Protein AF-A0A7V2Y2Z8-F1 (afdb_monomer_lite)

Secondary structure (DSSP, 8-state):
-HHHHHHHHHHHHHHHHHHHHHHHHHHTTEETTEE---HHHHHHHHHHHHHHHHHHS-HHHHHT-HHHHHHHHHHHHHHHHHHHHHHHHHHHHH-HHHHHHTTHHHHHHHHHHHHHHHHHHHHHHHHHHHHHHHHHHTT--

pLDDT: mean 84.94, std 4.49, range [69.94, 97.0]

Structure (mmCIF, N/CA/C/O backbone):
data_AF-A0A7V2Y2Z8-F1
#
_entry.id   AF-A0A7V2Y2Z8-F1
#
loop_
_atom_site.group_PDB
_atom_site.id
_atom_site.type_symbol
_atom_site.label_atom_id
_atom_site.label_alt_id
_atom_site.label_comp_id
_atom_site.label_asym_id
_atom_site.label_entity_id
_atom_site.label_seq_id
_atom_site.pdbx_PDB_ins_code
_atom_site.Cartn_x
_atom_site.Cartn_y
_atom_site.Cartn_z
_atom_site.occupancy
_atom_site.B_iso_or_equiv
_atom_site.auth_seq_id
_atom_site.auth_comp_id
_atom_site.auth_asym_id
_atom_site.auth_atom_id
_atom_site.pdbx_PDB_model_num
ATOM 1 N N . MET A 1 1 ? -16.431 12.341 14.046 1.00 69.94 1 MET A N 1
ATOM 2 C CA . MET A 1 1 ? -15.387 11.285 13.963 1.00 69.94 1 MET A CA 1
ATOM 3 C C . MET A 1 1 ? -15.891 9.922 13.468 1.00 69.94 1 MET A C 1
ATOM 5 O O . MET A 1 1 ? -15.196 9.346 12.649 1.00 69.94 1 MET A O 1
ATOM 9 N N . ARG A 1 2 ? -17.063 9.397 13.891 1.00 76.81 2 ARG A N 1
ATOM 10 C CA . ARG A 1 2 ? -17.600 8.097 13.387 1.00 76.81 2 ARG A CA 1
ATOM 11 C C . ARG A 1 2 ? -17.712 8.032 11.862 1.00 76.81 2 ARG A C 1
ATOM 13 O O . ARG A 1 2 ? -17.253 7.079 11.257 1.00 76.81 2 ARG A O 1
ATOM 20 N N . TYR A 1 3 ? -18.254 9.080 11.254 1.00 84.56 3 TYR A N 1
ATOM 21 C CA . TYR A 1 3 ? -18.448 9.146 9.806 1.00 84.56 3 TYR A CA 1
ATOM 22 C C . TYR A 1 3 ? -17.135 9.047 9.006 1.00 84.56 3 TYR A C 1
ATOM 24 O O . TYR A 1 3 ? -17.045 8.266 8.068 1.00 84.56 3 TYR A O 1
ATOM 32 N N . ILE A 1 4 ? -16.087 9.763 9.435 1.00 80.81 4 ILE A N 1
ATOM 33 C CA . ILE A 1 4 ? -14.766 9.759 8.778 1.00 80.81 4 ILE A CA 1
ATOM 34 C C . ILE A 1 4 ? -14.129 8.364 8.825 1.00 80.81 4 ILE A C 1
ATOM 36 O O . ILE A 1 4 ? -13.564 7.906 7.840 1.00 80.81 4 ILE A O 1
ATOM 40 N N . GLU A 1 5 ? -14.250 7.668 9.954 1.00 78.69 5 GLU A N 1
ATOM 41 C CA . GLU A 1 5 ? -13.746 6.303 10.126 1.00 78.69 5 GLU A CA 1
ATOM 42 C C . GLU A 1 5 ? -14.427 5.315 9.169 1.00 78.69 5 GLU A C 1
ATOM 44 O O . GLU A 1 5 ? -13.739 4.535 8.510 1.00 78.69 5 GLU A O 1
ATOM 49 N N . TYR A 1 6 ? -15.758 5.391 9.043 1.00 82.62 6 TYR A N 1
ATOM 50 C CA . TYR A 1 6 ? -16.516 4.565 8.102 1.00 82.62 6 TYR A CA 1
ATOM 51 C C . TYR A 1 6 ? -16.165 4.871 6.649 1.00 82.62 6 TYR A C 1
ATOM 53 O O . TYR A 1 6 ? -15.979 3.935 5.877 1.00 82.62 6 TYR A O 1
ATOM 61 N N . ILE A 1 7 ? -16.009 6.150 6.284 1.00 87.25 7 ILE A N 1
ATOM 62 C CA . ILE A 1 7 ? -15.564 6.534 4.938 1.00 87.25 7 ILE A CA 1
ATOM 63 C C . ILE A 1 7 ? -14.185 5.949 4.655 1.00 87.25 7 ILE A C 1
ATOM 65 O O . ILE A 1 7 ? -14.016 5.247 3.665 1.00 87.25 7 ILE A O 1
ATOM 69 N N . LEU A 1 8 ? -13.206 6.185 5.533 1.00 84.50 8 LEU A N 1
ATOM 70 C CA . LEU A 1 8 ? -11.844 5.687 5.333 1.00 84.50 8 LEU A CA 1
ATOM 71 C C . LEU A 1 8 ? -11.805 4.160 5.276 1.00 84.50 8 LEU A C 1
ATOM 73 O O . LEU A 1 8 ? -11.047 3.604 4.485 1.00 84.50 8 LEU A O 1
ATOM 77 N N . LYS A 1 9 ? -12.638 3.472 6.068 1.00 83.12 9 LYS A N 1
ATOM 78 C CA . LYS A 1 9 ? -12.748 2.015 5.984 1.00 83.12 9 LYS A CA 1
ATOM 79 C C . LYS A 1 9 ? -13.383 1.572 4.670 1.00 83.12 9 LYS A C 1
ATOM 81 O O . LYS A 1 9 ? -12.880 0.633 4.065 1.00 83.12 9 LYS A O 1
ATOM 86 N N . GLY A 1 10 ? -14.438 2.245 4.216 1.00 84.94 10 GLY A N 1
ATOM 87 C CA . GLY A 1 10 ? -15.070 1.981 2.924 1.00 84.94 10 GLY A CA 1
ATOM 88 C C . GLY A 1 10 ? -14.084 2.144 1.770 1.00 84.94 10 GLY A C 1
ATOM 89 O O . GLY A 1 10 ? -13.951 1.244 0.947 1.00 84.94 10 GLY A O 1
ATOM 90 N N . VAL A 1 11 ? -13.310 3.232 1.768 1.00 86.00 11 VAL A N 1
ATOM 91 C CA . VAL A 1 11 ? -12.255 3.467 0.773 1.00 86.00 11 VAL A CA 1
ATOM 92 C C . VAL A 1 11 ? -11.158 2.403 0.868 1.00 86.00 11 VAL A C 1
ATOM 94 O O . VAL A 1 11 ? -10.773 1.850 -0.156 1.00 86.00 11 VAL A O 1
ATOM 97 N N . ALA A 1 12 ? -10.695 2.047 2.072 1.00 85.25 12 ALA A N 1
ATOM 98 C CA . ALA A 1 12 ? -9.712 0.975 2.252 1.00 85.25 12 ALA A CA 1
ATOM 99 C C . ALA A 1 12 ? -10.220 -0.376 1.725 1.00 85.25 12 ALA A C 1
ATOM 101 O O . ALA A 1 12 ? -9.463 -1.108 1.099 1.00 85.25 12 ALA A O 1
ATOM 102 N N . VAL A 1 13 ? -11.497 -0.701 1.949 1.00 86.44 13 VAL A N 1
ATOM 103 C CA . VAL A 1 13 ? -12.121 -1.934 1.449 1.00 86.44 13 VAL A CA 1
ATOM 104 C C . VAL A 1 13 ? -12.215 -1.915 -0.073 1.00 86.44 13 VAL A C 1
ATOM 106 O O . VAL A 1 13 ? -11.835 -2.900 -0.695 1.00 86.44 13 VAL A O 1
ATOM 109 N N . LEU A 1 14 ? -12.649 -0.805 -0.679 1.00 87.75 14 LEU A N 1
ATOM 110 C CA . LEU A 1 14 ? -12.693 -0.659 -2.139 1.00 87.75 14 LEU A CA 1
ATOM 111 C C . LEU A 1 14 ? -11.303 -0.822 -2.765 1.00 87.75 14 LEU A C 1
ATOM 113 O O . LEU A 1 14 ? -11.144 -1.592 -3.711 1.00 87.75 14 LEU A O 1
ATOM 117 N N . LEU A 1 15 ? -10.291 -0.162 -2.194 1.00 85.12 15 LEU A N 1
ATOM 118 C CA . LEU A 1 15 ? -8.893 -0.337 -2.593 1.00 85.12 15 LEU A CA 1
ATOM 119 C C . LEU A 1 15 ? -8.443 -1.788 -2.413 1.00 85.12 15 LEU A C 1
ATOM 121 O O . LEU A 1 15 ? -7.801 -2.342 -3.296 1.00 85.12 15 LEU A O 1
ATOM 125 N N . GLY A 1 16 ? -8.827 -2.424 -1.306 1.00 85.88 16 GLY A N 1
ATOM 126 C CA . GLY A 1 16 ? -8.537 -3.826 -1.034 1.00 85.88 16 GLY A CA 1
ATOM 127 C C . GLY A 1 16 ? -9.094 -4.757 -2.108 1.00 85.88 16 GLY A C 1
ATOM 128 O O . GLY A 1 16 ? -8.344 -5.550 -2.668 1.00 85.88 16 GLY A O 1
ATOM 129 N N . VAL A 1 17 ? -10.380 -4.622 -2.453 1.00 90.56 17 VAL A N 1
ATOM 130 C CA . VAL A 1 17 ? -11.026 -5.403 -3.524 1.00 90.56 17 VAL A CA 1
ATOM 131 C C . VAL A 1 17 ? -10.311 -5.193 -4.858 1.00 90.56 17 VAL A C 1
ATOM 133 O O . VAL A 1 17 ? -10.015 -6.166 -5.552 1.00 90.56 17 VAL A O 1
ATOM 136 N N . PHE A 1 18 ? -9.987 -3.942 -5.195 1.00 87.62 18 PHE A N 1
ATOM 137 C 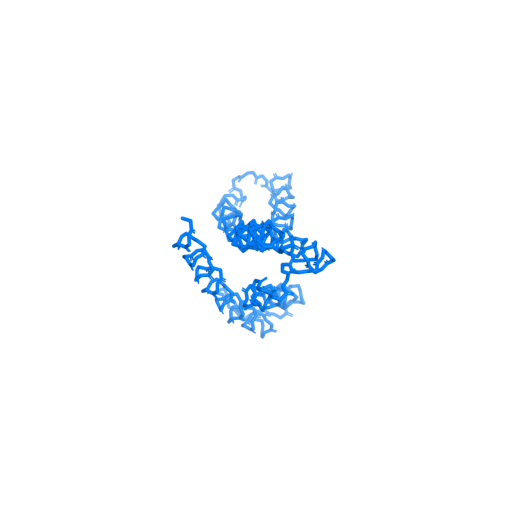CA . PHE A 1 18 ? -9.264 -3.622 -6.422 1.00 87.62 18 PHE A CA 1
ATOM 138 C C . PHE A 1 18 ? -7.870 -4.268 -6.451 1.00 87.62 18 PHE A C 1
ATOM 140 O O . PHE A 1 18 ? -7.527 -4.937 -7.423 1.00 87.62 18 PHE A O 1
ATOM 147 N N . CYS A 1 19 ? -7.095 -4.150 -5.368 1.00 87.44 19 CYS A N 1
ATOM 148 C CA . CYS A 1 19 ? -5.777 -4.773 -5.236 1.00 87.44 19 CYS A CA 1
ATOM 149 C C . CYS A 1 19 ? -5.835 -6.302 -5.307 1.00 87.44 19 CYS A C 1
ATOM 151 O O . CYS A 1 19 ? -4.955 -6.905 -5.916 1.00 87.44 19 CYS A O 1
ATOM 153 N N . VAL A 1 20 ? -6.859 -6.942 -4.728 1.00 91.19 20 VAL A N 1
ATOM 154 C CA . VAL A 1 20 ? -7.051 -8.396 -4.855 1.00 91.19 20 VAL A CA 1
ATOM 155 C C . VAL A 1 20 ? -7.304 -8.778 -6.308 1.00 91.19 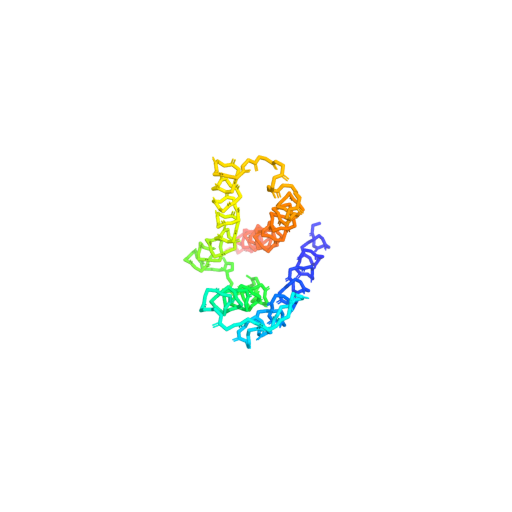20 VAL A C 1
ATOM 157 O O . VAL A 1 20 ? -6.601 -9.637 -6.835 1.00 91.19 20 VAL A O 1
ATOM 160 N N . GLY A 1 21 ? -8.266 -8.127 -6.969 1.00 90.25 21 GLY A N 1
ATOM 161 C CA . GLY A 1 21 ? -8.589 -8.416 -8.367 1.00 90.25 21 GLY A CA 1
ATOM 162 C C . GLY A 1 21 ? -7.382 -8.218 -9.283 1.00 90.25 21 GLY A C 1
ATOM 163 O O . GLY A 1 21 ? -7.007 -9.121 -10.029 1.00 90.25 21 GLY A O 1
ATOM 164 N N . TYR A 1 22 ? -6.717 -7.070 -9.163 1.00 86.38 22 TYR A N 1
ATOM 165 C CA . TYR A 1 22 ? -5.534 -6.751 -9.957 1.00 86.38 22 TYR A CA 1
ATOM 166 C C . TYR A 1 22 ? -4.342 -7.662 -9.630 1.00 86.38 22 TYR A C 1
ATOM 168 O O . TYR A 1 22 ? -3.624 -8.099 -10.525 1.00 86.38 22 TYR A O 1
ATOM 176 N N . GLY A 1 23 ? -4.148 -8.013 -8.358 1.00 88.00 23 GLY A N 1
ATOM 177 C CA . GLY A 1 23 ? -3.087 -8.919 -7.930 1.00 88.00 23 GLY A CA 1
ATOM 178 C C . GLY A 1 23 ? -3.256 -10.344 -8.465 1.00 88.00 23 GLY A C 1
ATOM 179 O O . GLY A 1 23 ? -2.278 -10.959 -8.890 1.00 88.00 23 GLY A O 1
ATOM 180 N N . ILE A 1 24 ? -4.493 -10.854 -8.520 1.00 92.50 24 ILE A N 1
ATOM 181 C CA . ILE A 1 24 ? -4.809 -12.158 -9.129 1.00 92.50 24 ILE A CA 1
ATOM 182 C C . ILE A 1 24 ? -4.527 -12.141 -10.638 1.00 92.50 24 ILE A C 1
ATOM 184 O O . ILE A 1 24 ? -3.951 -13.095 -11.161 1.00 92.50 24 ILE A O 1
ATOM 188 N N . LEU A 1 25 ? -4.870 -11.053 -11.334 1.00 90.19 25 LEU A N 1
ATOM 189 C CA . LEU A 1 25 ? -4.508 -10.885 -12.746 1.00 90.19 25 LEU A CA 1
ATOM 190 C C . LEU A 1 25 ? -2.982 -10.866 -12.927 1.00 90.19 25 LEU A C 1
ATOM 192 O O . LEU A 1 25 ? -2.454 -11.605 -13.758 1.00 90.19 25 LEU A O 1
ATOM 196 N N . GLY A 1 26 ? -2.260 -10.128 -12.080 1.00 86.12 26 GLY A N 1
ATOM 197 C CA . GLY A 1 26 ? -0.796 -10.091 -12.094 1.00 86.12 26 GLY A CA 1
ATOM 198 C C . GLY A 1 26 ? -0.149 -11.458 -11.837 1.00 86.12 26 GLY A C 1
ATOM 199 O O . GLY A 1 26 ? 0.834 -11.800 -12.491 1.00 86.12 26 GLY A O 1
ATOM 200 N N . LEU A 1 27 ? -0.726 -12.287 -10.958 1.00 88.31 27 LEU A N 1
ATOM 201 C CA . LEU A 1 27 ? -0.298 -13.678 -10.732 1.00 88.31 27 LEU A CA 1
ATOM 202 C C . LEU A 1 27 ? -0.399 -14.540 -11.998 1.00 88.31 27 LEU A C 1
ATOM 204 O O . LEU A 1 27 ? 0.482 -15.361 -12.254 1.00 88.31 27 LEU A O 1
ATOM 208 N N . ALA A 1 28 ? -1.439 -14.326 -12.808 1.00 90.50 28 ALA A N 1
ATOM 209 C CA . ALA A 1 28 ? -1.597 -14.967 -14.112 1.00 90.50 28 ALA A CA 1
ATOM 210 C C . ALA A 1 28 ? -0.662 -14.380 -15.191 1.00 90.50 28 ALA A C 1
ATOM 212 O O . ALA A 1 28 ? -0.634 -14.873 -16.318 1.00 90.50 28 ALA A O 1
ATOM 213 N N . GLY A 1 29 ? 0.125 -13.351 -14.856 1.00 85.62 29 GLY A N 1
ATOM 214 C CA . GLY A 1 29 ? 0.967 -12.623 -15.800 1.00 85.62 29 GLY A CA 1
ATOM 215 C C . GLY A 1 29 ? 0.194 -11.621 -16.655 1.00 85.62 29 GLY A C 1
ATOM 216 O O . GLY A 1 29 ? 0.699 -11.208 -17.692 1.00 85.62 29 GLY A O 1
ATOM 217 N N . LEU A 1 30 ? -1.026 -11.252 -16.259 1.00 86.06 30 LEU A N 1
ATOM 218 C CA . LEU A 1 30 ? -1.859 -10.288 -16.972 1.00 86.06 30 LEU A CA 1
ATOM 219 C C . LEU A 1 30 ? -1.710 -8.906 -16.339 1.00 86.06 30 LEU A C 1
ATOM 221 O O . LEU A 1 30 ? -1.997 -8.717 -15.157 1.00 86.06 30 LEU A O 1
ATOM 225 N N . ASN A 1 31 ? -1.298 -7.929 -17.138 1.00 85.50 31 ASN A N 1
ATOM 226 C CA . ASN A 1 31 ? -1.336 -6.516 -16.776 1.00 85.50 31 ASN A CA 1
ATOM 227 C C . ASN A 1 31 ? -1.912 -5.696 -17.959 1.00 85.50 31 ASN A C 1
ATOM 229 O O . ASN A 1 31 ? -2.135 -6.249 -19.037 1.00 85.50 31 ASN A O 1
ATOM 233 N N . PRO A 1 32 ? -2.170 -4.385 -17.800 1.00 75.00 32 PRO A N 1
ATOM 234 C CA . PRO A 1 32 ? -2.653 -3.536 -18.892 1.00 75.00 32 PRO A CA 1
ATOM 235 C C . PRO A 1 32 ? -1.716 -3.461 -20.110 1.00 75.00 32 PRO A C 1
ATOM 237 O O . PRO A 1 32 ? -2.169 -3.117 -21.196 1.00 75.00 32 PRO A O 1
ATOM 240 N N . GLY A 1 33 ? -0.430 -3.784 -19.939 1.00 76.00 33 GLY A N 1
ATOM 241 C CA . GLY A 1 33 ? 0.561 -3.873 -21.015 1.00 76.00 33 GLY A CA 1
ATOM 242 C C . GLY A 1 33 ? 0.543 -5.201 -21.782 1.00 76.00 33 GLY A C 1
ATOM 243 O O . GLY A 1 33 ? 1.211 -5.308 -22.808 1.00 76.00 33 GLY A O 1
ATOM 244 N N . GLY A 1 34 ? -0.231 -6.193 -21.330 1.00 82.81 34 GLY A N 1
ATOM 245 C CA . GLY A 1 34 ? -0.396 -7.486 -21.987 1.00 82.81 34 GLY A CA 1
ATOM 246 C C . GLY A 1 34 ? -0.024 -8.679 -21.104 1.00 82.81 34 GLY A C 1
ATOM 247 O O . GLY A 1 34 ? -0.191 -8.668 -19.882 1.00 82.81 34 GLY A O 1
ATOM 248 N N . ILE A 1 35 ? 0.430 -9.755 -21.754 1.00 90.44 35 ILE A N 1
ATOM 249 C CA . ILE A 1 35 ? 0.825 -11.007 -21.100 1.00 90.44 35 ILE A CA 1
ATOM 250 C C . ILE A 1 35 ? 2.333 -10.985 -20.861 1.00 90.44 35 ILE A C 1
ATOM 252 O O . ILE A 1 35 ? 3.114 -10.905 -21.807 1.00 90.44 35 ILE A O 1
ATOM 256 N N . HIS A 1 36 ? 2.742 -11.157 -19.609 1.00 83.19 36 HIS A N 1
ATOM 257 C CA . HIS A 1 36 ? 4.139 -11.273 -19.221 1.00 83.19 36 HIS A CA 1
ATOM 258 C C . HIS A 1 36 ? 4.385 -12.561 -18.430 1.00 83.19 36 HIS A C 1
ATOM 260 O O . HIS A 1 36 ? 3.648 -12.909 -17.508 1.00 83.19 36 HIS A O 1
ATOM 266 N N . GLN A 1 37 ? 5.455 -13.282 -18.770 1.00 88.00 37 GLN A N 1
ATOM 267 C CA . GLN A 1 37 ? 5.849 -14.506 -18.057 1.00 88.00 37 GLN A CA 1
ATOM 268 C C . GLN A 1 37 ? 6.934 -14.281 -17.001 1.00 88.00 37 GLN A C 1
ATOM 270 O O . GLN A 1 37 ? 7.330 -15.217 -16.308 1.00 88.00 37 GLN A O 1
ATOM 275 N N . GLU A 1 38 ? 7.408 -13.047 -16.862 1.00 85.12 38 GLU A N 1
ATOM 276 C CA . GLU A 1 38 ? 8.512 -12.713 -15.976 1.00 85.12 38 GLU A CA 1
ATOM 277 C C . GLU A 1 38 ? 8.123 -12.949 -14.511 1.00 85.12 38 GLU A C 1
ATOM 279 O O . GLU A 1 38 ? 7.074 -12.503 -14.033 1.00 85.12 38 GLU A O 1
ATOM 284 N N . LEU A 1 39 ? 8.986 -13.665 -13.783 1.00 81.38 39 LEU A N 1
ATOM 285 C CA . LEU A 1 39 ? 8.727 -14.079 -12.403 1.00 81.38 39 LEU A CA 1
ATOM 286 C C . LEU A 1 39 ? 8.431 -12.882 -11.487 1.00 81.38 39 LEU A C 1
ATOM 288 O O . LEU A 1 39 ? 7.566 -12.969 -10.617 1.00 81.38 39 LEU A O 1
ATOM 292 N N . TRP A 1 40 ? 9.112 -11.754 -11.698 1.00 75.81 40 TRP A N 1
ATOM 293 C CA . TRP A 1 40 ? 8.948 -10.565 -10.866 1.00 75.81 40 TRP A CA 1
ATOM 294 C C . TRP A 1 40 ? 7.559 -9.923 -11.014 1.00 75.81 40 TRP A C 1
ATOM 296 O O . TRP A 1 40 ? 7.008 -9.472 -10.012 1.00 75.81 40 TRP A O 1
ATOM 306 N N . ILE A 1 41 ? 6.944 -9.955 -12.205 1.00 75.12 41 ILE A N 1
ATOM 307 C CA . ILE A 1 41 ? 5.580 -9.435 -12.426 1.00 75.12 41 ILE A CA 1
ATOM 308 C C . ILE A 1 41 ? 4.570 -10.275 -11.650 1.00 75.12 41 ILE A C 1
ATOM 310 O O . ILE A 1 41 ? 3.694 -9.739 -10.968 1.00 75.12 41 ILE A O 1
ATOM 314 N N . ARG A 1 42 ? 4.731 -11.601 -11.683 1.00 84.12 42 ARG A N 1
ATOM 315 C CA . ARG A 1 42 ? 3.867 -12.522 -10.933 1.00 84.12 42 ARG A CA 1
ATOM 316 C C . ARG A 1 42 ? 4.014 -12.331 -9.428 1.00 84.12 42 ARG A C 1
ATOM 318 O O . ARG A 1 42 ? 3.014 -12.316 -8.715 1.00 84.12 42 ARG A O 1
ATOM 325 N N . LEU A 1 43 ? 5.241 -12.127 -8.946 1.00 79.62 43 LEU A N 1
ATOM 326 C CA . LEU A 1 43 ? 5.506 -11.812 -7.540 1.00 79.62 43 LEU A CA 1
ATOM 327 C C . LEU A 1 43 ? 4.896 -10.465 -7.126 1.00 79.62 43 LEU A C 1
ATOM 329 O O . LEU A 1 43 ? 4.317 -10.372 -6.044 1.00 79.62 43 LEU A O 1
ATOM 333 N N . ALA A 1 44 ? 4.957 -9.445 -7.986 1.00 80.19 44 ALA A N 1
ATOM 334 C CA . ALA A 1 44 ? 4.307 -8.159 -7.742 1.00 80.19 44 ALA A CA 1
ATOM 335 C C . ALA A 1 44 ? 2.775 -8.299 -7.668 1.00 80.19 44 ALA A C 1
ATOM 337 O O . ALA A 1 44 ? 2.146 -7.736 -6.770 1.00 80.19 44 ALA A O 1
ATOM 338 N N . GLY A 1 45 ? 2.179 -9.111 -8.548 1.00 83.19 45 GLY A N 1
ATOM 339 C CA . GLY A 1 45 ? 0.762 -9.476 -8.486 1.00 83.19 45 GLY A CA 1
ATOM 340 C C . GLY A 1 45 ? 0.395 -10.193 -7.183 1.00 83.19 45 GLY A C 1
ATOM 341 O O . GLY A 1 45 ? -0.544 -9.792 -6.496 1.00 83.19 45 GLY A O 1
ATOM 342 N N . ALA A 1 46 ? 1.190 -11.189 -6.778 1.00 85.56 46 ALA A N 1
ATOM 343 C CA . ALA A 1 46 ? 1.004 -11.915 -5.519 1.00 85.56 46 ALA A CA 1
ATOM 344 C C . ALA A 1 46 ? 1.025 -10.972 -4.308 1.00 85.56 46 ALA A C 1
ATOM 346 O O . ALA A 1 46 ? 0.179 -11.056 -3.415 1.00 85.56 46 ALA A O 1
ATOM 347 N N . PHE A 1 47 ? 1.985 -10.048 -4.299 1.00 84.31 47 PHE A N 1
ATOM 348 C CA . PHE A 1 47 ? 2.141 -9.054 -3.250 1.00 84.31 47 PHE A CA 1
ATOM 349 C C . PHE A 1 47 ? 0.951 -8.084 -3.195 1.00 84.31 47 PHE A C 1
ATOM 351 O O . PHE A 1 47 ? 0.419 -7.836 -2.112 1.00 84.31 47 PHE A O 1
ATOM 358 N N . MET A 1 48 ? 0.466 -7.603 -4.345 1.00 85.94 48 MET A N 1
ATOM 359 C CA . MET A 1 48 ? -0.757 -6.793 -4.422 1.00 85.94 48 MET A CA 1
ATOM 360 C C . MET A 1 48 ? -1.991 -7.539 -3.915 1.00 85.94 48 MET A C 1
ATOM 362 O O . MET A 1 48 ? -2.773 -6.970 -3.152 1.00 85.94 48 MET A O 1
ATOM 366 N N . ALA A 1 49 ? -2.150 -8.813 -4.277 1.00 88.00 49 ALA A N 1
ATOM 367 C CA . ALA A 1 49 ? -3.266 -9.620 -3.797 1.00 88.00 49 ALA A CA 1
ATOM 368 C C . ALA A 1 49 ? -3.220 -9.776 -2.271 1.00 88.00 49 ALA A C 1
ATOM 370 O O . ALA A 1 49 ? -4.227 -9.586 -1.589 1.00 88.00 49 ALA A O 1
ATOM 371 N N . PHE A 1 50 ? -2.035 -10.050 -1.722 1.00 85.88 50 PHE A N 1
ATOM 372 C CA . PHE A 1 50 ? -1.826 -10.151 -0.281 1.00 85.88 50 PHE A CA 1
ATOM 373 C C . PHE A 1 50 ? -2.157 -8.842 0.453 1.00 85.88 50 PHE A C 1
ATOM 375 O O . PHE A 1 50 ? -2.864 -8.859 1.462 1.00 85.88 50 PHE A O 1
ATOM 382 N N . LEU A 1 51 ? -1.710 -7.698 -0.071 1.00 82.50 51 LEU A N 1
ATOM 383 C CA . LEU A 1 51 ? -2.058 -6.382 0.475 1.00 82.50 51 LEU A CA 1
ATOM 384 C C . LEU A 1 51 ? -3.557 -6.116 0.435 1.00 82.50 51 LEU A C 1
ATOM 386 O O . LEU A 1 51 ? -4.125 -5.647 1.421 1.00 82.50 51 LEU A O 1
ATOM 390 N N . GLY A 1 52 ? -4.198 -6.455 -0.683 1.00 85.25 52 GLY A N 1
ATOM 391 C CA . GLY A 1 52 ? -5.634 -6.308 -0.841 1.00 85.25 52 GLY A CA 1
ATOM 392 C C . GLY A 1 52 ? -6.404 -7.092 0.221 1.00 85.25 52 GLY A C 1
ATOM 393 O O . GLY A 1 52 ? -7.281 -6.535 0.878 1.00 85.25 52 GLY A O 1
ATOM 394 N N . ILE A 1 53 ? -6.009 -8.343 0.484 1.00 86.94 53 ILE A N 1
ATOM 395 C CA . ILE A 1 53 ? -6.597 -9.174 1.550 1.00 86.94 53 ILE A CA 1
ATOM 396 C C . ILE A 1 53 ? -6.446 -8.501 2.918 1.00 86.94 53 ILE A C 1
ATOM 398 O O . ILE A 1 53 ? -7.403 -8.450 3.693 1.00 86.94 53 ILE A O 1
ATOM 402 N N . LEU A 1 54 ? -5.273 -7.941 3.218 1.00 81.62 54 LEU A N 1
ATOM 403 C CA . LEU A 1 54 ? -5.058 -7.244 4.485 1.00 81.62 54 LEU A CA 1
ATOM 404 C C . LEU A 1 54 ? -5.951 -6.010 4.627 1.00 81.62 54 LEU A C 1
ATOM 406 O O . LEU A 1 54 ? -6.443 -5.734 5.720 1.00 81.62 54 LEU A O 1
ATOM 410 N N . TYR A 1 55 ? -6.214 -5.282 3.544 1.00 81.19 55 TYR A N 1
ATOM 411 C CA . TYR A 1 55 ? -7.087 -4.105 3.582 1.00 81.19 55 TYR A CA 1
ATOM 412 C C . TYR A 1 55 ? -8.544 -4.480 3.901 1.00 81.19 55 TYR A C 1
ATOM 414 O O . TYR A 1 55 ? -9.254 -3.718 4.574 1.00 81.19 55 TYR A O 1
ATOM 422 N N . LEU A 1 56 ? -8.960 -5.689 3.510 1.00 85.38 56 LEU A N 1
ATOM 423 C CA . LEU A 1 56 ? -10.271 -6.258 3.826 1.00 85.38 56 LEU A CA 1
ATOM 424 C C . LEU A 1 56 ? -10.400 -6.712 5.287 1.00 85.38 56 LEU A C 1
ATOM 426 O O . LEU A 1 56 ? -11.521 -6.829 5.786 1.00 85.38 56 LEU A O 1
ATOM 430 N N . CYS A 1 57 ? -9.296 -6.928 6.011 1.00 82.31 57 CYS A N 1
ATOM 431 C CA . CYS A 1 57 ? -9.362 -7.367 7.403 1.00 82.31 57 CYS A CA 1
ATOM 432 C C . CYS A 1 57 ? -10.119 -6.351 8.285 1.00 82.31 57 CYS A C 1
ATOM 434 O O . CYS A 1 57 ? -9.886 -5.141 8.187 1.00 82.31 57 CYS A O 1
ATOM 436 N N . PRO A 1 58 ? -11.013 -6.802 9.183 1.00 78.88 58 PRO A N 1
ATOM 437 C CA . PRO A 1 58 ? -11.770 -5.904 10.046 1.00 78.88 58 PRO A CA 1
ATOM 438 C C . PRO A 1 58 ? -10.857 -5.244 11.088 1.00 78.88 58 PRO A C 1
ATOM 440 O O . PRO A 1 58 ? -10.109 -5.924 11.795 1.00 78.88 58 PRO A O 1
ATOM 443 N N . ASN A 1 59 ? -10.954 -3.916 11.230 1.00 79.94 59 ASN A N 1
ATOM 444 C CA . ASN A 1 59 ? -10.113 -3.136 12.151 1.00 79.94 59 ASN A CA 1
ATOM 445 C C . ASN A 1 59 ? -10.247 -3.615 13.610 1.00 79.94 59 ASN A C 1
ATOM 447 O O . ASN A 1 59 ? -9.272 -3.589 14.361 1.00 79.94 59 ASN A O 1
ATOM 451 N N . SER A 1 60 ? -11.426 -4.120 13.987 1.00 77.81 60 SER A N 1
ATOM 452 C CA . SER A 1 60 ? -11.714 -4.687 15.308 1.00 77.81 60 SER A CA 1
ATOM 453 C C . SER A 1 60 ? -10.793 -5.852 15.687 1.00 77.81 60 SER A C 1
ATOM 455 O O . SER A 1 60 ? -10.351 -5.927 16.830 1.00 77.81 60 SER A O 1
ATOM 457 N N . SER A 1 61 ? -10.429 -6.716 14.733 1.00 80.94 61 SER A N 1
ATOM 458 C CA . SER A 1 61 ? -9.554 -7.878 14.975 1.00 80.94 61 SER A CA 1
ATOM 459 C C . SER A 1 61 ? -8.078 -7.496 15.169 1.00 80.94 61 SER A C 1
ATOM 461 O O . SER A 1 61 ? -7.281 -8.251 15.741 1.00 80.94 61 SER A O 1
ATOM 463 N N . ILE A 1 62 ? -7.700 -6.309 14.686 1.00 81.62 62 ILE A N 1
ATOM 464 C CA . ILE A 1 62 ? -6.320 -5.812 14.687 1.00 81.62 62 ILE A CA 1
ATOM 465 C C . ILE A 1 62 ? -6.074 -4.881 15.882 1.00 81.62 62 ILE A C 1
ATOM 467 O O . ILE A 1 62 ? -5.002 -4.929 16.486 1.00 81.62 62 ILE A O 1
ATOM 471 N N . ALA A 1 63 ? -7.055 -4.051 16.247 1.00 80.94 63 ALA A N 1
ATOM 472 C CA . ALA A 1 63 ? -6.899 -3.005 17.258 1.00 80.94 63 ALA A CA 1
ATOM 473 C C . ALA A 1 63 ? -6.494 -3.540 18.643 1.00 80.94 63 ALA A C 1
ATOM 475 O O . ALA A 1 63 ? -5.624 -2.945 19.284 1.00 80.94 63 ALA A O 1
ATOM 476 N N . GLY A 1 64 ? -7.049 -4.688 19.051 1.00 78.12 64 GLY A N 1
ATOM 477 C CA . GLY A 1 64 ? -6.822 -5.289 20.372 1.00 78.12 64 GLY A CA 1
ATOM 478 C C . GLY A 1 64 ? -5.440 -5.922 20.586 1.00 78.12 64 GLY A C 1
ATOM 479 O O . GLY A 1 64 ? -5.058 -6.183 21.722 1.00 78.12 64 GLY A O 1
ATOM 480 N N . HIS A 1 65 ? -4.643 -6.146 19.531 1.00 87.06 65 HIS A N 1
ATOM 481 C CA . HIS A 1 65 ? -3.342 -6.818 19.651 1.00 87.06 65 HIS A CA 1
ATOM 482 C C . HIS A 1 65 ? -2.192 -5.987 19.073 1.00 87.06 65 HIS A C 1
ATOM 484 O O . HIS A 1 65 ? -2.071 -5.801 17.860 1.00 87.06 65 HIS A O 1
ATOM 490 N N . ARG A 1 66 ? -1.257 -5.570 19.940 1.00 84.75 66 ARG A N 1
ATOM 491 C CA . ARG A 1 66 ? -0.109 -4.718 19.573 1.00 84.75 66 ARG A CA 1
ATOM 492 C C . ARG A 1 66 ? 0.756 -5.305 18.446 1.00 84.75 66 ARG A C 1
ATOM 494 O O . ARG A 1 66 ? 1.127 -4.579 17.529 1.00 84.75 66 ARG A O 1
ATOM 501 N N . ARG A 1 67 ? 1.028 -6.617 18.465 1.00 85.88 67 ARG A N 1
ATOM 502 C CA . ARG A 1 67 ? 1.812 -7.301 17.416 1.00 85.88 67 ARG A CA 1
ATOM 503 C C . ARG A 1 67 ? 1.122 -7.248 16.048 1.00 85.88 67 ARG A C 1
ATOM 505 O O . ARG A 1 67 ? 1.767 -6.907 15.063 1.00 85.88 67 ARG A O 1
ATOM 512 N N . ARG A 1 68 ? -0.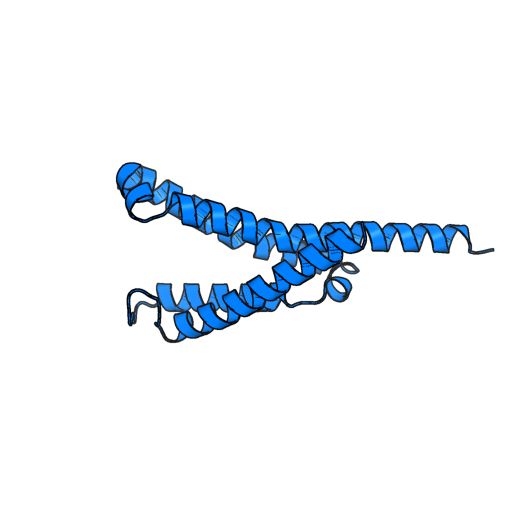187 -7.527 15.991 1.00 84.62 68 ARG A N 1
ATOM 513 C CA . ARG A 1 68 ? -0.974 -7.488 14.742 1.00 84.62 68 ARG A CA 1
ATOM 514 C C . ARG A 1 68 ? -1.020 -6.082 14.157 1.00 84.62 68 ARG A C 1
ATOM 516 O O . ARG A 1 68 ? -0.866 -5.915 12.956 1.00 84.62 68 ARG A O 1
ATOM 523 N N . LYS A 1 69 ? -1.158 -5.079 15.022 1.00 86.31 69 LYS A N 1
ATOM 524 C CA . LYS A 1 69 ? -1.125 -3.666 14.651 1.00 86.31 69 LYS A CA 1
ATOM 525 C C . LYS A 1 69 ? 0.200 -3.279 13.983 1.00 86.31 69 LYS A C 1
ATOM 527 O O . LYS A 1 69 ? 0.172 -2.723 12.892 1.00 86.31 69 LYS A O 1
ATOM 532 N N . TYR A 1 70 ? 1.349 -3.621 14.573 1.00 87.12 70 TYR A N 1
ATOM 533 C CA . TYR A 1 70 ? 2.651 -3.344 13.946 1.00 87.12 70 TYR A CA 1
ATOM 534 C C . TYR A 1 70 ? 2.842 -4.081 12.621 1.00 87.12 70 TYR A C 1
ATOM 536 O O . TYR A 1 70 ? 3.302 -3.469 11.662 1.00 87.12 70 TYR A O 1
ATOM 544 N N . MET A 1 71 ? 2.452 -5.358 12.543 1.00 85.12 71 MET A N 1
ATOM 545 C CA . MET A 1 71 ? 2.509 -6.110 11.284 1.00 85.12 71 MET A CA 1
ATOM 546 C C . MET A 1 71 ? 1.652 -5.448 10.203 1.00 85.12 71 MET A C 1
ATOM 548 O O . MET A 1 71 ? 2.104 -5.304 9.073 1.00 85.12 71 MET A O 1
ATOM 552 N N . TYR A 1 72 ? 0.453 -4.986 10.559 1.00 85.38 72 TYR A N 1
ATOM 553 C CA . TYR A 1 72 ? -0.430 -4.278 9.640 1.00 85.38 72 TYR A CA 1
ATOM 554 C C . TYR A 1 72 ? 0.211 -2.994 9.100 1.00 85.38 72 TYR A C 1
ATOM 556 O O . TYR A 1 72 ? 0.273 -2.814 7.886 1.00 85.38 72 TYR A O 1
ATOM 564 N N . TYR A 1 73 ? 0.748 -2.137 9.978 1.00 86.44 73 TYR A N 1
ATOM 565 C CA . TYR A 1 73 ? 1.452 -0.918 9.562 1.00 86.44 73 TYR A CA 1
ATOM 566 C C . TYR A 1 73 ? 2.661 -1.229 8.675 1.00 86.44 73 TYR A C 1
ATOM 568 O O . TYR A 1 73 ? 2.820 -0.616 7.625 1.00 86.44 73 TYR A O 1
ATOM 576 N N . PHE A 1 74 ? 3.488 -2.202 9.064 1.00 86.56 74 PHE A N 1
ATOM 577 C CA . PHE A 1 74 ? 4.681 -2.574 8.308 1.00 86.56 74 PHE A CA 1
ATOM 578 C C . PHE A 1 74 ? 4.335 -3.035 6.890 1.00 86.56 74 PHE A C 1
ATOM 580 O O . PHE A 1 74 ? 4.911 -2.551 5.914 1.00 86.56 74 PHE A O 1
ATOM 587 N N . VAL A 1 75 ? 3.347 -3.923 6.763 1.00 84.31 75 VAL A N 1
ATOM 588 C CA . VAL A 1 75 ? 2.925 -4.425 5.455 1.00 84.31 75 VAL A CA 1
ATOM 589 C C . VAL A 1 75 ? 2.294 -3.313 4.613 1.00 84.31 75 VAL A C 1
ATOM 591 O O . VAL A 1 75 ? 2.631 -3.197 3.441 1.00 84.31 75 VAL A O 1
ATOM 594 N N . CYS A 1 76 ? 1.471 -2.434 5.197 1.00 83.94 76 CYS A N 1
ATOM 595 C CA . CYS A 1 76 ? 0.896 -1.297 4.467 1.00 83.94 76 CYS A CA 1
ATOM 596 C C . CYS A 1 76 ? 1.956 -0.294 3.980 1.00 83.94 76 CYS A C 1
ATOM 598 O O . CYS A 1 76 ? 1.769 0.308 2.927 1.00 83.94 76 CYS A O 1
ATOM 600 N N . CYS A 1 77 ? 3.062 -0.118 4.711 1.00 84.12 77 CYS A N 1
ATOM 601 C CA . CYS A 1 77 ? 4.147 0.792 4.328 1.00 84.12 77 CYS A CA 1
ATOM 602 C C . CYS A 1 77 ? 5.146 0.180 3.332 1.00 84.12 77 CYS A C 1
ATOM 604 O O . CYS A 1 77 ? 5.845 0.918 2.641 1.00 84.12 77 CYS A O 1
ATOM 606 N N . THR A 1 78 ? 5.229 -1.150 3.237 1.00 85.25 78 THR A N 1
ATOM 607 C CA . THR A 1 78 ? 6.197 -1.841 2.364 1.00 85.25 78 THR A CA 1
ATOM 608 C C . THR A 1 78 ? 6.088 -1.420 0.883 1.00 85.25 78 THR A C 1
ATOM 610 O O . THR A 1 78 ? 7.127 -1.133 0.288 1.00 85.25 78 THR A O 1
ATOM 613 N N . PRO A 1 79 ? 4.888 -1.285 0.275 1.00 81.25 79 PRO A N 1
ATOM 614 C CA . PRO A 1 79 ? 4.740 -0.783 -1.095 1.00 81.25 79 PRO A CA 1
ATOM 615 C C . PRO A 1 79 ? 5.332 0.606 -1.302 1.00 81.25 79 PRO A C 1
ATOM 617 O O . PRO A 1 79 ? 5.951 0.858 -2.329 1.00 81.25 79 PRO A O 1
ATOM 620 N N . VAL A 1 80 ? 5.173 1.497 -0.319 1.00 85.12 80 VAL A N 1
ATOM 621 C CA . VAL A 1 80 ? 5.705 2.864 -0.388 1.00 85.12 80 VAL A CA 1
ATOM 622 C C . VAL A 1 80 ? 7.226 2.823 -0.454 1.00 85.12 80 VAL A C 1
ATOM 624 O O . VAL A 1 80 ? 7.818 3.479 -1.302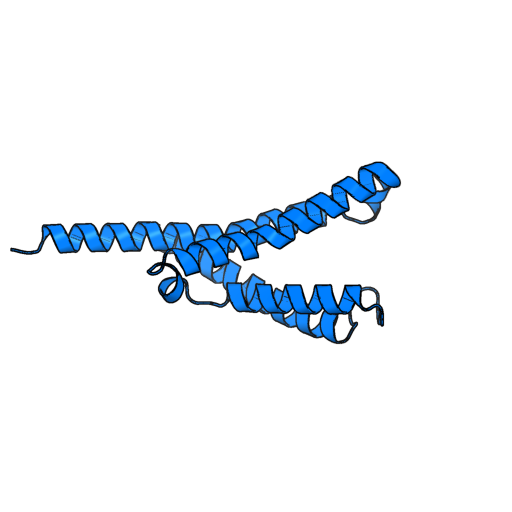 1.00 85.12 80 VAL A O 1
ATOM 627 N N . LEU A 1 81 ? 7.859 2.008 0.394 1.00 87.50 81 LEU A N 1
ATOM 628 C CA . LEU A 1 81 ? 9.315 1.855 0.395 1.00 87.50 81 LEU A CA 1
ATOM 629 C C . LEU A 1 81 ? 9.830 1.267 -0.920 1.00 87.50 81 LEU A C 1
ATOM 631 O O . LEU A 1 81 ? 10.835 1.742 -1.441 1.00 87.50 81 LEU A O 1
ATOM 635 N N . LEU A 1 82 ? 9.134 0.269 -1.472 1.00 84.75 82 LEU A N 1
ATOM 636 C CA . LEU A 1 82 ? 9.505 -0.331 -2.752 1.00 84.75 82 LEU A CA 1
ATOM 637 C C . LEU A 1 82 ? 9.404 0.680 -3.895 1.00 84.75 82 LEU A C 1
ATOM 639 O O . LEU A 1 82 ? 10.343 0.813 -4.671 1.00 84.75 82 LEU A O 1
ATOM 643 N N . VAL A 1 83 ? 8.300 1.418 -3.980 1.00 83.94 83 VAL A N 1
ATOM 644 C CA . VAL A 1 83 ? 8.062 2.387 -5.060 1.00 83.94 83 VAL A CA 1
ATOM 645 C C . VAL A 1 83 ? 9.017 3.564 -4.965 1.00 83.94 83 VAL A C 1
ATOM 647 O O . VAL A 1 83 ? 9.574 3.967 -5.978 1.00 83.94 83 VAL A O 1
ATOM 650 N N . LEU A 1 84 ? 9.272 4.075 -3.758 1.00 87.44 84 LEU A N 1
ATOM 651 C CA . LEU A 1 84 ? 10.279 5.115 -3.557 1.00 87.44 84 LEU A CA 1
ATOM 652 C C . LEU A 1 84 ? 11.683 4.607 -3.892 1.00 87.44 84 LEU A C 1
ATOM 654 O O . LEU A 1 84 ? 12.441 5.320 -4.540 1.00 87.44 84 LEU A O 1
ATOM 658 N N . GLY A 1 85 ? 12.025 3.377 -3.499 1.00 90.06 85 GLY A N 1
ATOM 659 C CA . GLY A 1 85 ? 13.313 2.764 -3.820 1.00 90.06 85 GLY A CA 1
ATOM 660 C C . GLY A 1 85 ? 13.524 2.605 -5.326 1.00 90.06 85 GLY A C 1
ATOM 661 O O . GLY A 1 85 ? 14.551 3.036 -5.846 1.00 90.06 85 GLY A O 1
ATOM 662 N N . TYR A 1 86 ? 12.535 2.055 -6.035 1.00 83.81 86 TYR A N 1
ATOM 663 C CA . TYR A 1 86 ? 12.568 1.929 -7.494 1.00 83.81 86 TYR A CA 1
ATOM 664 C C . TYR A 1 86 ? 12.560 3.289 -8.190 1.00 83.81 86 TYR A C 1
ATOM 666 O O . TYR A 1 86 ? 13.339 3.499 -9.112 1.00 83.81 86 TYR A O 1
ATOM 674 N N . GLY A 1 87 ? 11.740 4.233 -7.728 1.00 86.62 87 GLY A N 1
ATOM 675 C CA . GLY A 1 87 ? 11.697 5.585 -8.278 1.00 86.62 87 GLY A CA 1
ATOM 676 C C . GLY A 1 87 ? 13.043 6.291 -8.153 1.00 86.62 87 GLY A C 1
ATOM 677 O O . GLY A 1 87 ? 13.561 6.803 -9.142 1.00 86.62 87 GLY A O 1
ATOM 678 N N . LEU A 1 88 ? 13.663 6.243 -6.969 1.00 92.50 88 LEU A N 1
ATOM 679 C CA . LEU A 1 88 ? 15.012 6.770 -6.756 1.00 92.50 88 LEU A CA 1
ATOM 680 C C . LEU A 1 88 ? 16.033 6.068 -7.650 1.00 92.50 88 LEU A C 1
ATOM 682 O O . LEU A 1 88 ? 16.838 6.739 -8.288 1.00 92.50 88 LEU A O 1
ATOM 686 N N . PHE A 1 89 ? 15.983 4.738 -7.738 1.00 92.75 89 PHE A N 1
ATOM 687 C CA . PHE A 1 89 ? 16.870 3.974 -8.611 1.00 92.75 89 PHE A CA 1
ATOM 688 C C . PHE A 1 89 ? 16.762 4.428 -10.074 1.00 92.75 89 PHE A C 1
ATOM 690 O O . PHE A 1 89 ? 17.791 4.725 -10.683 1.00 92.75 89 PHE A O 1
ATOM 697 N N . THR A 1 90 ? 15.545 4.558 -10.613 1.00 87.94 90 THR A N 1
ATOM 698 C CA . THR A 1 90 ? 15.299 5.041 -11.981 1.00 87.94 90 THR A CA 1
ATOM 699 C C . THR A 1 90 ? 15.797 6.471 -12.170 1.00 87.94 90 THR A C 1
ATOM 701 O O . THR A 1 90 ? 16.459 6.756 -13.164 1.00 87.94 90 THR A O 1
ATOM 704 N N . ILE A 1 91 ? 15.564 7.365 -11.204 1.00 93.44 91 ILE A N 1
ATOM 705 C CA . ILE A 1 91 ? 16.058 8.749 -11.270 1.00 93.44 91 ILE A CA 1
ATOM 706 C C . ILE A 1 91 ? 17.591 8.780 -11.317 1.00 93.44 91 ILE A C 1
ATOM 708 O O . ILE A 1 91 ? 18.155 9.529 -12.111 1.00 93.44 91 ILE A O 1
ATOM 712 N N . PHE A 1 92 ? 18.268 7.962 -10.505 1.00 97.00 92 PHE A N 1
ATOM 713 C CA . PHE A 1 92 ? 19.732 7.924 -10.466 1.00 97.00 92 PHE A CA 1
ATOM 714 C C . PHE A 1 92 ? 20.362 7.290 -11.713 1.00 97.00 92 PHE A C 1
ATOM 716 O O . PHE A 1 92 ? 21.440 7.723 -12.111 1.00 97.00 92 PHE A O 1
ATOM 723 N N . HIS A 1 93 ? 19.722 6.290 -12.331 1.00 95.50 93 HIS A N 1
ATOM 724 C CA . HIS A 1 93 ? 20.308 5.545 -13.458 1.00 95.50 93 HIS A CA 1
ATOM 725 C C . HIS A 1 93 ? 19.855 6.040 -14.834 1.00 95.50 93 HIS A C 1
ATOM 727 O O . HIS A 1 93 ? 20.643 6.034 -15.776 1.00 95.50 93 HIS A O 1
ATOM 733 N N . SER A 1 94 ? 18.598 6.458 -14.961 1.00 94.50 94 SER A N 1
ATOM 734 C CA . SER A 1 94 ? 17.967 6.828 -16.237 1.00 94.50 94 SER A CA 1
ATOM 735 C C . SER A 1 94 ? 17.556 8.301 -16.294 1.00 94.50 94 SER A C 1
ATOM 737 O O . SER A 1 94 ? 17.218 8.814 -17.358 1.00 94.50 94 SER A O 1
ATOM 739 N N . GLY A 1 95 ? 17.630 9.005 -15.164 1.00 94.88 95 GLY A N 1
ATOM 740 C CA . GLY A 1 95 ? 17.311 10.421 -15.061 1.00 94.88 95 GLY A CA 1
ATOM 741 C C . GLY A 1 95 ? 15.844 10.698 -14.737 1.00 94.88 95 GLY A C 1
ATOM 742 O O . GLY A 1 95 ? 14.957 9.851 -14.843 1.00 94.88 95 GLY A O 1
ATOM 743 N N . TRP A 1 96 ? 15.586 11.943 -14.335 1.00 94.44 96 TRP A N 1
ATOM 744 C CA . TRP A 1 96 ? 14.259 12.405 -13.924 1.00 94.44 96 TRP A CA 1
ATOM 745 C C . TRP A 1 96 ? 13.212 12.316 -15.043 1.00 94.44 96 TRP A C 1
ATOM 747 O O . TRP A 1 96 ? 12.078 11.916 -14.794 1.00 94.44 96 TRP A O 1
ATOM 757 N N . ASN A 1 97 ? 13.590 12.651 -16.280 1.00 94.69 97 ASN A N 1
ATOM 758 C CA . ASN A 1 97 ? 12.656 12.667 -17.409 1.00 94.69 97 ASN A CA 1
ATOM 759 C C . ASN A 1 97 ? 12.086 11.276 -17.707 1.00 94.69 97 ASN A C 1
ATOM 761 O O . ASN A 1 97 ? 10.897 11.168 -17.990 1.00 94.69 97 ASN A O 1
ATOM 765 N N . GLU A 1 98 ? 12.908 10.231 -17.588 1.00 89.44 98 GLU A N 1
ATOM 766 C CA . GLU A 1 98 ? 12.476 8.846 -17.798 1.00 89.44 98 GLU A CA 1
ATOM 767 C C . GLU A 1 98 ? 11.544 8.371 -16.674 1.00 8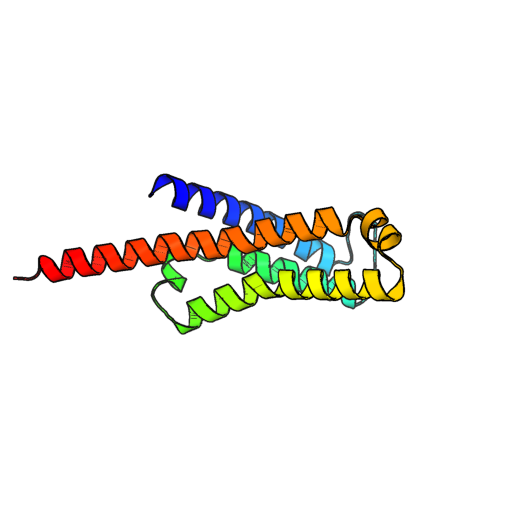9.44 98 GLU A C 1
ATOM 769 O O . GLU A 1 98 ? 10.524 7.733 -16.913 1.00 89.44 98 GLU A O 1
ATOM 774 N N . PHE A 1 99 ? 11.830 8.751 -15.427 1.00 87.56 99 PHE A N 1
ATOM 775 C CA . PHE A 1 99 ? 10.926 8.474 -14.311 1.00 87.56 99 PHE A CA 1
ATOM 776 C C . PHE A 1 99 ? 9.547 9.132 -14.501 1.00 87.56 99 PHE A C 1
ATOM 778 O O . PHE A 1 99 ? 8.517 8.522 -14.208 1.00 87.56 99 PHE A O 1
ATOM 785 N N . VAL A 1 100 ? 9.512 10.371 -15.003 1.00 90.12 100 VAL A N 1
ATOM 786 C CA . VAL A 1 100 ? 8.257 11.081 -15.286 1.00 90.12 100 VAL A CA 1
ATOM 787 C C . VAL A 1 100 ? 7.528 10.474 -16.487 1.00 90.12 100 VAL A C 1
ATOM 789 O O . VAL A 1 100 ? 6.319 10.274 -16.400 1.00 90.12 100 VAL A O 1
ATOM 792 N N . SER A 1 101 ? 8.231 10.146 -17.578 1.00 86.12 101 SER A N 1
ATOM 793 C CA . SER A 1 101 ? 7.622 9.579 -18.794 1.00 86.12 101 SER A CA 1
ATOM 794 C C . SER A 1 101 ? 6.964 8.220 -18.541 1.00 86.12 101 SER A C 1
ATOM 796 O O . SER A 1 101 ? 5.917 7.927 -19.114 1.00 86.12 101 SER A O 1
ATOM 798 N N . GLN A 1 102 ? 7.520 7.427 -17.622 1.00 82.44 102 GLN A N 1
ATOM 799 C CA . GLN A 1 102 ? 6.961 6.148 -17.180 1.00 82.44 102 GLN A CA 1
ATOM 800 C C . GLN A 1 102 ? 5.802 6.295 -16.171 1.00 82.44 102 GLN A C 1
ATOM 802 O O . GLN A 1 102 ? 5.321 5.297 -15.635 1.00 82.44 102 GLN A O 1
ATOM 807 N N . GLY A 1 103 ? 5.352 7.519 -15.866 1.00 79.31 103 GLY A N 1
ATOM 808 C CA . GLY A 1 103 ? 4.275 7.762 -14.898 1.00 79.31 103 GLY A CA 1
ATOM 809 C C . GLY A 1 103 ? 4.693 7.528 -13.441 1.00 79.31 103 GLY A C 1
ATOM 810 O O . GLY A 1 103 ? 3.852 7.280 -12.569 1.00 79.31 103 GLY A O 1
ATOM 811 N N . GLY A 1 104 ? 5.994 7.597 -13.143 1.00 77.00 104 GLY A N 1
ATOM 812 C CA . GLY A 1 104 ? 6.538 7.318 -11.815 1.00 77.00 104 GLY A CA 1
ATOM 813 C C . GLY A 1 104 ? 6.014 8.264 -10.731 1.00 77.00 104 GLY A C 1
ATOM 814 O O . GLY A 1 104 ? 5.742 7.826 -9.610 1.00 77.00 104 GLY A O 1
ATOM 815 N N . VAL A 1 105 ? 5.794 9.542 -11.065 1.00 83.94 105 VAL A N 1
ATOM 816 C CA . VAL A 1 105 ? 5.225 10.546 -10.143 1.00 83.94 105 VAL A CA 1
ATOM 817 C C . VAL A 1 105 ? 3.801 10.167 -9.739 1.00 83.94 105 VAL A C 1
ATOM 819 O O . VAL A 1 105 ? 3.505 10.059 -8.549 1.00 83.94 105 VAL A O 1
ATOM 822 N N . GLU A 1 106 ? 2.931 9.918 -10.717 1.00 78.50 106 GLU A N 1
ATOM 823 C CA . GLU A 1 106 ? 1.524 9.567 -10.489 1.00 78.50 106 GLU A CA 1
ATOM 824 C C . GLU A 1 106 ? 1.399 8.271 -9.686 1.00 78.50 106 GLU A C 1
ATOM 826 O O . GLU A 1 106 ? 0.666 8.211 -8.697 1.00 78.50 106 GLU A O 1
ATOM 831 N N . THR A 1 107 ? 2.194 7.262 -10.052 1.00 77.50 107 THR A N 1
ATOM 832 C CA . THR A 1 107 ? 2.247 5.971 -9.357 1.00 77.50 107 THR A CA 1
ATOM 833 C C . THR A 1 107 ? 2.689 6.139 -7.903 1.00 77.50 107 THR A C 1
ATOM 835 O O . THR A 1 107 ? 2.078 5.572 -6.994 1.00 77.50 107 THR A O 1
ATOM 838 N N . THR A 1 108 ? 3.709 6.965 -7.656 1.00 82.38 108 THR A N 1
ATOM 839 C CA . THR A 1 108 ? 4.204 7.247 -6.302 1.00 82.38 108 THR A CA 1
ATOM 840 C C . THR A 1 108 ? 3.128 7.918 -5.454 1.00 82.38 108 THR A C 1
ATOM 842 O O . THR A 1 108 ? 2.835 7.446 -4.354 1.00 82.38 108 THR A O 1
ATOM 845 N N . PHE A 1 109 ? 2.480 8.970 -5.966 1.00 83.50 109 PHE A N 1
ATOM 846 C CA . PHE A 1 109 ? 1.404 9.653 -5.245 1.00 83.50 109 PHE A CA 1
ATOM 847 C C . PHE A 1 109 ? 0.211 8.736 -4.977 1.00 83.50 109 PHE A C 1
ATOM 849 O O . PHE A 1 109 ? -0.277 8.687 -3.846 1.00 83.50 109 PHE A O 1
ATOM 856 N N . GLY A 1 110 ? -0.234 7.976 -5.980 1.00 79.75 110 GLY A N 1
ATOM 857 C CA . GLY A 1 110 ? -1.346 7.038 -5.835 1.00 79.75 110 GLY A CA 1
ATOM 858 C C . GLY A 1 110 ? -1.084 6.002 -4.743 1.00 79.75 110 GLY A C 1
ATOM 859 O O . GLY A 1 110 ? -1.939 5.766 -3.886 1.00 79.75 110 GLY A O 1
ATOM 860 N N . ILE A 1 111 ? 0.130 5.446 -4.708 1.00 82.00 111 ILE A N 1
ATOM 861 C CA . ILE A 1 111 ? 0.520 4.454 -3.702 1.00 82.00 111 ILE A CA 1
ATOM 862 C C . ILE A 1 111 ? 0.672 5.089 -2.322 1.00 82.00 111 ILE A C 1
ATOM 864 O O . ILE A 1 111 ? 0.216 4.497 -1.349 1.00 82.00 111 ILE A O 1
ATOM 868 N N . MET A 1 112 ? 1.233 6.295 -2.206 1.00 82.12 112 MET A N 1
ATOM 869 C CA . MET A 1 112 ? 1.309 7.002 -0.921 1.00 82.12 112 MET A CA 1
ATOM 870 C C . MET A 1 112 ? -0.081 7.290 -0.343 1.00 82.12 112 MET A C 1
ATOM 872 O O . MET A 1 112 ? -0.317 7.058 0.845 1.00 82.12 112 MET A O 1
ATOM 876 N N . ILE A 1 113 ? -1.019 7.743 -1.180 1.00 82.06 113 ILE A N 1
ATOM 877 C CA . ILE A 1 113 ? -2.405 7.984 -0.770 1.00 82.06 113 ILE A CA 1
ATOM 878 C C . ILE A 1 113 ? -3.047 6.664 -0.335 1.00 82.06 113 ILE A C 1
ATOM 880 O O . ILE A 1 113 ? -3.517 6.566 0.800 1.00 82.06 113 ILE A O 1
ATOM 884 N N . GLY A 1 114 ? -2.999 5.626 -1.176 1.00 78.31 114 GLY A N 1
ATOM 885 C CA . GLY A 1 114 ? -3.572 4.311 -0.872 1.00 78.31 114 GLY A CA 1
ATOM 886 C C . GLY A 1 114 ? -3.010 3.695 0.412 1.00 78.31 114 GLY A C 1
ATOM 887 O O . GLY A 1 114 ? -3.769 3.282 1.293 1.00 78.31 114 GLY A O 1
ATOM 888 N N . ALA A 1 115 ? -1.686 3.730 0.564 1.00 81.50 115 ALA A N 1
ATOM 889 C CA . ALA A 1 115 ? -0.977 3.205 1.724 1.00 81.50 115 ALA A CA 1
ATOM 890 C C . ALA A 1 115 ? -1.257 3.980 3.015 1.00 81.50 115 ALA A C 1
ATOM 892 O O . ALA A 1 115 ? -1.103 3.417 4.094 1.00 81.50 115 ALA A O 1
ATOM 893 N N . SER A 1 116 ? -1.687 5.243 2.938 1.00 82.62 116 SER A N 1
ATOM 894 C CA . SER A 1 116 ? -2.030 6.043 4.120 1.00 82.62 116 SER A CA 1
ATOM 895 C C . SER A 1 116 ? -3.443 5.766 4.654 1.00 82.62 116 SER A C 1
ATOM 897 O O . SER A 1 116 ? -3.686 5.889 5.859 1.00 82.62 116 SER A O 1
ATOM 899 N N . ILE A 1 117 ? -4.377 5.351 3.790 1.00 83.94 117 ILE A N 1
ATOM 900 C CA . ILE A 1 117 ? -5.809 5.252 4.115 1.00 83.94 117 ILE A CA 1
ATOM 901 C C . ILE A 1 117 ? -6.089 4.110 5.098 1.00 83.94 117 ILE A C 1
ATOM 903 O O . ILE A 1 117 ? -6.764 4.315 6.112 1.00 83.94 117 ILE A O 1
ATOM 907 N N . ALA A 1 118 ? -5.552 2.916 4.839 1.00 80.38 118 ALA A N 1
ATOM 908 C CA . ALA A 1 118 ? -5.784 1.739 5.680 1.00 80.38 118 ALA A CA 1
ATOM 909 C C . ALA A 1 118 ? -5.207 1.908 7.111 1.00 80.38 118 ALA A C 1
ATOM 911 O O . ALA A 1 118 ? -5.949 1.748 8.088 1.00 80.38 118 ALA A O 1
ATOM 912 N N . PRO A 1 119 ? -3.938 2.334 7.275 1.00 84.31 119 PRO A N 1
ATOM 913 C CA . PRO A 1 119 ? -3.358 2.734 8.561 1.00 84.31 119 PRO A CA 1
ATOM 914 C C . PRO A 1 119 ? -4.153 3.820 9.292 1.00 84.31 119 PRO A C 1
ATOM 916 O O . PRO A 1 119 ? -4.398 3.701 10.493 1.00 84.31 119 PRO A O 1
ATOM 919 N N . SER A 1 120 ? -4.604 4.854 8.575 1.00 84.62 120 SER A N 1
ATOM 920 C CA . SER A 1 120 ? -5.385 5.951 9.163 1.00 84.62 120 SER A CA 1
ATOM 921 C C . SER A 1 120 ? -6.740 5.471 9.687 1.00 84.62 120 SER A C 1
ATOM 923 O O . SER A 1 120 ? -7.149 5.847 10.787 1.00 84.62 120 SER A O 1
ATOM 925 N N . SER A 1 121 ? -7.415 4.588 8.943 1.00 84.31 121 SER A N 1
ATOM 926 C CA . SER A 1 121 ? -8.660 3.946 9.381 1.00 84.31 121 SER A CA 1
ATOM 927 C C . SER A 1 121 ? -8.457 3.150 10.677 1.00 84.31 121 SER A C 1
ATOM 929 O O . SER A 1 121 ? -9.241 3.287 11.621 1.00 84.31 121 SER A O 1
ATOM 931 N N . LEU A 1 122 ? -7.374 2.368 10.766 1.00 86.25 122 LEU A N 1
ATOM 932 C CA . LEU A 1 122 ? -7.045 1.598 11.967 1.00 86.25 122 LEU A CA 1
ATOM 933 C C . LEU A 1 122 ? -6.687 2.500 13.158 1.00 86.25 122 LEU A C 1
ATOM 935 O O . LEU A 1 122 ? -7.105 2.220 14.281 1.00 86.25 122 LEU A O 1
ATOM 939 N N . TYR A 1 123 ? -5.939 3.582 12.933 1.00 87.69 123 TYR A N 1
ATOM 940 C CA . TYR A 1 123 ? -5.575 4.540 13.978 1.00 87.69 123 TYR A CA 1
ATOM 941 C C . TYR A 1 123 ? -6.806 5.206 14.606 1.00 87.69 123 TYR A C 1
ATOM 943 O O . TYR A 1 123 ? -6.926 5.261 15.833 1.00 87.69 123 TYR A O 1
ATOM 951 N N . LEU A 1 124 ? -7.750 5.669 13.779 1.00 86.25 124 LEU A N 1
ATOM 952 C CA . LEU A 1 124 ? -8.991 6.278 14.265 1.00 86.25 124 LEU A CA 1
ATOM 953 C C . LEU A 1 124 ? -9.846 5.279 15.054 1.00 86.25 124 LEU A C 1
ATOM 955 O O . LEU A 1 124 ? -10.388 5.641 16.102 1.00 86.25 124 LEU A O 1
ATOM 959 N N . TYR A 1 125 ? -9.911 4.025 14.593 1.00 85.62 125 TYR A N 1
ATOM 960 C CA . TYR A 1 125 ? -10.589 2.945 15.312 1.00 85.62 125 TYR A CA 1
ATOM 961 C C . TYR A 1 125 ? -9.932 2.678 16.679 1.00 85.62 125 TYR A C 1
ATOM 963 O O . TYR A 1 125 ? -10.621 2.625 17.696 1.00 85.62 125 TYR A O 1
ATOM 971 N N . ASP A 1 126 ? -8.598 2.566 16.737 1.00 87.00 126 ASP A N 1
ATOM 972 C CA . ASP A 1 126 ? -7.855 2.326 17.986 1.00 87.00 126 ASP A CA 1
ATOM 973 C C . ASP A 1 126 ? -8.072 3.437 19.019 1.00 87.00 126 ASP A C 1
ATOM 975 O O . ASP A 1 126 ? -8.275 3.169 20.203 1.00 87.00 126 ASP A O 1
ATOM 979 N N . LYS A 1 127 ? -8.064 4.698 18.571 1.00 85.56 127 LYS A N 1
ATOM 980 C CA . LYS A 1 127 ? -8.308 5.847 19.449 1.00 85.56 127 LYS A CA 1
ATOM 981 C C . LYS A 1 127 ? -9.697 5.775 20.087 1.00 85.56 127 LYS A C 1
ATOM 983 O O . LYS A 1 127 ? -9.826 6.007 21.286 1.00 85.56 127 LYS A O 1
ATOM 988 N N . ARG A 1 128 ? -10.724 5.421 19.307 1.00 85.00 128 ARG A N 1
ATOM 989 C CA . ARG A 1 128 ? -12.092 5.231 19.814 1.00 85.00 128 ARG A CA 1
ATOM 990 C C . ARG A 1 128 ? -12.170 4.072 20.800 1.00 85.00 128 ARG A C 1
ATOM 992 O O . ARG A 1 128 ? -12.789 4.221 21.847 1.00 85.00 128 ARG A O 1
ATOM 999 N N . TYR A 1 129 ? -11.573 2.936 20.451 1.00 84.56 129 TYR A N 1
ATOM 1000 C CA . TYR A 1 129 ? -11.591 1.739 21.285 1.00 84.56 129 TYR A CA 1
ATOM 1001 C C . TYR A 1 129 ? -11.063 2.045 22.696 1.00 84.56 129 TYR A C 1
ATOM 1003 O O . TYR A 1 129 ? -11.748 1.779 23.679 1.00 84.56 129 TYR A O 1
ATOM 1011 N N . LYS A 1 130 ? -9.929 2.751 22.788 1.00 85.88 130 LYS A N 1
ATOM 1012 C CA . LYS A 1 130 ? -9.347 3.188 24.068 1.00 85.88 130 LYS A CA 1
ATOM 1013 C C . LYS A 1 130 ? -10.214 4.186 24.838 1.00 85.88 130 LYS A C 1
ATOM 1015 O O . LYS A 1 130 ? -10.271 4.112 26.058 1.00 85.88 130 LYS A O 1
ATOM 1020 N N . MET A 1 131 ? -10.879 5.123 24.154 1.00 85.44 131 MET A N 1
ATOM 1021 C CA . MET A 1 131 ? -11.799 6.060 24.819 1.00 85.44 131 MET A CA 1
ATOM 1022 C C . MET A 1 131 ? -12.964 5.322 25.483 1.00 85.44 131 MET A C 1
ATOM 1024 O O . MET A 1 131 ? -13.289 5.610 26.631 1.00 85.44 131 MET A O 1
ATOM 1028 N N . ASN A 1 132 ? -13.549 4.341 24.789 1.00 86.31 132 ASN A N 1
ATOM 1029 C CA . ASN A 1 132 ? -14.643 3.545 25.338 1.00 86.31 132 ASN A CA 1
ATOM 1030 C C . ASN A 1 132 ? -14.192 2.733 26.566 1.00 86.31 132 ASN A C 1
ATOM 1032 O O . ASN A 1 132 ? -14.930 2.682 27.544 1.00 86.31 132 ASN A O 1
ATOM 1036 N N . GLU A 1 133 ? -12.987 2.146 26.543 1.00 87.38 133 GLU A N 1
ATOM 1037 C CA . GLU A 1 133 ? -12.432 1.416 27.697 1.00 87.38 133 GLU A CA 1
ATOM 1038 C C . GLU A 1 133 ? -12.268 2.324 28.930 1.00 87.38 133 GLU A C 1
ATOM 1040 O O . GLU A 1 133 ? -12.634 1.930 30.039 1.00 87.38 133 GLU A O 1
ATOM 1045 N N . MET A 1 134 ? -11.790 3.562 28.744 1.00 87.50 134 MET A N 1
ATOM 1046 C CA . MET A 1 134 ? -11.669 4.544 29.833 1.00 87.50 134 MET A CA 1
ATOM 1047 C C . MET A 1 134 ? -13.035 4.963 30.388 1.00 87.50 134 MET A C 1
ATOM 1049 O O . MET A 1 134 ? -13.207 5.052 31.601 1.00 87.50 134 MET A O 1
ATOM 1053 N N . GLU A 1 135 ? -14.023 5.196 29.518 1.00 89.19 135 GLU A N 1
ATOM 1054 C CA . GLU A 1 135 ? -15.389 5.522 29.943 1.00 89.19 135 GLU A CA 1
ATOM 1055 C C . GLU A 1 135 ? -16.025 4.381 30.745 1.00 89.19 135 GLU A C 1
ATOM 1057 O O . GLU A 1 135 ? -16.705 4.644 31.735 1.00 89.19 135 GLU A O 1
ATOM 1062 N N . THR A 1 136 ? -15.795 3.123 30.355 1.00 89.31 136 THR A N 1
ATOM 1063 C CA . THR A 1 136 ? -16.275 1.963 31.120 1.00 89.31 136 THR A CA 1
ATOM 1064 C C . THR A 1 136 ? -15.548 1.794 32.448 1.00 89.31 136 THR A C 1
ATOM 1066 O O . THR A 1 136 ? -16.202 1.507 33.446 1.00 89.31 136 THR A O 1
ATOM 1069 N N . ALA A 1 137 ? -14.232 2.027 32.493 1.00 87.19 137 ALA A N 1
ATOM 1070 C CA . ALA A 1 137 ? -13.454 1.948 33.729 1.00 87.19 137 ALA A CA 1
ATOM 1071 C C . ALA A 1 137 ? -13.900 3.004 34.754 1.00 87.19 137 ALA A C 1
ATOM 1073 O O . ALA A 1 137 ? -14.030 2.695 35.931 1.00 87.19 137 ALA A O 1
ATOM 1074 N N . ASN A 1 138 ? -14.227 4.219 34.300 1.00 88.00 138 ASN A N 1
ATOM 1075 C CA . ASN A 1 138 ? -14.722 5.299 35.162 1.00 88.00 138 ASN A CA 1
ATOM 1076 C C . ASN A 1 138 ? -16.164 5.090 35.662 1.00 88.00 138 ASN A C 1
ATOM 1078 O O . ASN A 1 138 ? -16.615 5.825 36.536 1.00 88.00 138 ASN A O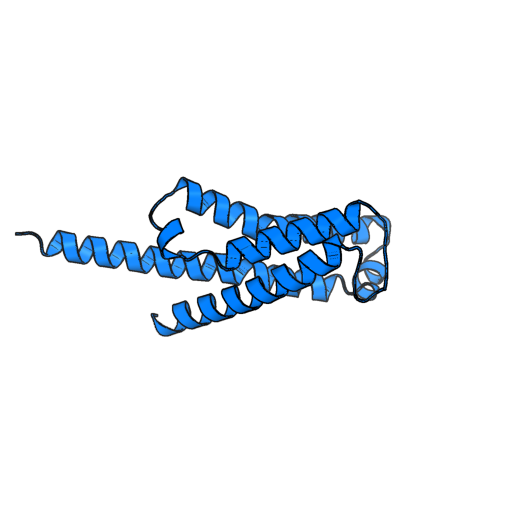 1
ATOM 1082 N N . ARG A 1 139 ? -16.910 4.143 35.078 1.00 87.25 139 ARG A N 1
ATOM 1083 C CA . ARG A 1 139 ? -18.283 3.794 35.483 1.00 87.25 139 ARG A CA 1
ATOM 1084 C C . ARG A 1 139 ? -18.352 2.540 36.354 1.00 87.25 139 ARG A C 1
ATOM 1086 O O . ARG A 1 139 ? -19.446 2.197 36.799 1.00 87.25 139 ARG A O 1
ATOM 1093 N N . ALA A 1 140 ? -17.235 1.839 36.552 1.00 80.00 140 ALA A N 1
ATOM 1094 C CA . ALA A 1 140 ? -17.186 0.708 37.466 1.00 80.00 140 ALA A CA 1
ATOM 1095 C C . ALA A 1 140 ? -17.294 1.235 38.916 1.00 80.00 140 ALA A C 1
ATOM 1097 O O . ALA A 1 140 ? -16.567 2.174 39.247 1.00 80.00 140 ALA A O 1
ATOM 1098 N N . PRO A 1 141 ? -18.235 0.710 39.724 1.00 77.12 141 PRO A N 1
ATOM 1099 C CA . PRO A 1 141 ? -18.491 1.167 41.091 1.00 77.12 141 PRO A CA 1
ATOM 1100 C C . PRO A 1 141 ? -17.352 0.848 42.065 1.00 77.12 141 PRO A C 1
ATOM 1102 O O . PRO A 1 141 ? -16.620 -0.141 41.827 1.00 77.12 141 PRO A O 1
#

Sequence (141 aa):
MRYIEYILKGVAVLLGVFCVGYGILGLAGLNPGGIHQELWIRLAGAFMAFLGILYLCPNSSIAGHRRRKYMYYFVCCTPVLLVLGYGLFTIFHSGWNEFVSQGGVETTFGIMIGASIAPSSLYLYDKRYKMNEMETANRAP

Foldseek 3Di:
DVVLLVVLLVLLLVQLVVLLVQLVCQLQQDDPVGRDPDPVSNVVSVLSNVLSVLSNDDLVVQLVDPVSLVVSLVSLCVVLVVLVVVLVVCCVPVNDVVCVVVVSVVVNVVSVVNSVSSNVSSVVVNVVVVVVVVVVVVPDD

Radius of gyration: 18.41 Å; chains: 1; bounding box: 39×28×63 Å